Protein AF-A0A0W0TVN6-F1 (afdb_monomer_lite)

pLDDT: mean 87.97, std 14.78, range [32.94, 97.94]

Organism: NCBI:txid45065

Radius of gyration: 14.82 Å; chains: 1; bounding box: 34×34×39 Å

Foldseek 3Di:
DPPPPVCLVVLLVVLVVLLCVLCVVVVVDDDDQWDWDQDVVVRDIDIDGDPSLVVQLVVLCVVPNNPVSVVSSVVSVVCVVCVPPPDD

Structure (mmCIF, N/CA/C/O backbone):
data_AF-A0A0W0TVN6-F1
#
_entry.id   AF-A0A0W0TVN6-F1
#
loop_
_atom_site.group_PDB
_atom_site.id
_atom_site.type_symbol
_atom_site.label_atom_id
_atom_site.label_alt_id
_atom_site.label_comp_id
_atom_site.label_asym_id
_atom_site.label_entity_id
_atom_site.label_seq_id
_atom_site.pdbx_PDB_ins_code
_atom_site.Cartn_x
_atom_site.Cartn_y
_atom_site.Cartn_z
_atom_site.occupancy
_atom_site.B_iso_or_equiv
_atom_site.auth_seq_id
_atom_site.auth_comp_id
_atom_site.auth_asym_id
_atom_site.auth_atom_id
_atom_site.pdbx_PDB_model_num
ATOM 1 N N . MET A 1 1 ? -2.481 -13.488 17.612 1.00 38.03 1 MET A N 1
ATOM 2 C CA . MET A 1 1 ? -2.605 -12.307 18.488 1.00 38.03 1 MET A CA 1
ATOM 3 C C . MET A 1 1 ? -3.446 -11.288 17.750 1.00 38.03 1 MET A C 1
ATOM 5 O O . MET A 1 1 ? -3.078 -10.908 16.645 1.00 38.03 1 MET A O 1
ATOM 9 N N . GLN A 1 2 ? -4.611 -10.947 18.290 1.00 49.06 2 GLN A N 1
ATOM 10 C CA . GLN A 1 2 ? -5.449 -9.878 17.760 1.00 49.06 2 GLN A CA 1
ATOM 11 C C . GLN A 1 2 ? -4.820 -8.586 18.287 1.00 49.06 2 GLN A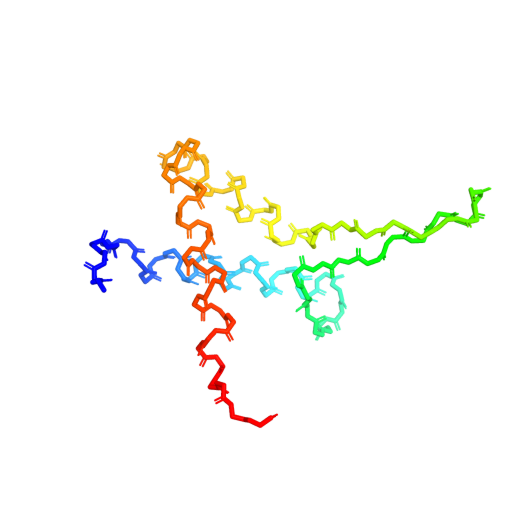 C 1
ATOM 13 O O . GLN A 1 2 ? -4.990 -8.250 19.451 1.00 49.06 2 GLN A O 1
ATOM 18 N N . TYR A 1 3 ? -3.941 -7.979 17.492 1.00 58.25 3 TYR A N 1
ATOM 19 C CA . TYR A 1 3 ? -3.452 -6.641 17.806 1.00 58.25 3 TYR A CA 1
ATOM 20 C C . TYR A 1 3 ? -4.654 -5.704 17.707 1.00 58.25 3 TYR A C 1
ATOM 22 O O . TYR A 1 3 ? -5.343 -5.737 16.684 1.00 58.25 3 TYR A O 1
ATOM 30 N N . ASP A 1 4 ? -4.916 -4.930 18.761 1.00 75.75 4 ASP A N 1
ATOM 31 C CA . ASP A 1 4 ? -5.873 -3.827 18.713 1.00 75.75 4 ASP A CA 1
ATOM 32 C C . ASP A 1 4 ? -5.408 -2.871 17.613 1.00 75.75 4 ASP A C 1
ATOM 34 O O . ASP A 1 4 ? -4.425 -2.144 17.746 1.00 75.75 4 ASP A O 1
ATOM 38 N N . TRP A 1 5 ? -6.080 -2.956 16.473 1.00 87.88 5 TRP A N 1
ATOM 39 C CA . TRP A 1 5 ? -5.936 -2.046 15.352 1.00 87.88 5 TRP A CA 1
ATOM 40 C C . TRP A 1 5 ? -7.299 -1.377 15.177 1.00 87.88 5 TRP A C 1
ATOM 42 O O . TRP A 1 5 ? -8.118 -1.836 14.379 1.00 87.88 5 TRP A O 1
ATOM 52 N N . PRO A 1 6 ? -7.605 -0.374 16.016 1.00 86.31 6 PRO A N 1
ATOM 53 C CA . PRO A 1 6 ? -8.947 0.191 16.107 1.00 86.31 6 PRO A CA 1
ATOM 54 C C . PRO A 1 6 ? -9.369 0.900 14.815 1.00 86.31 6 PRO A C 1
ATOM 56 O O . PRO A 1 6 ? -10.531 0.819 14.438 1.00 86.31 6 PRO A O 1
ATOM 59 N N . THR A 1 7 ? -8.421 1.511 14.100 1.00 93.56 7 THR A N 1
ATOM 60 C CA . THR A 1 7 ? -8.624 2.226 12.826 1.00 93.56 7 THR A CA 1
ATOM 61 C C . THR A 1 7 ? -8.575 1.314 11.599 1.00 93.56 7 THR A C 1
ATOM 63 O O . THR A 1 7 ? -8.562 1.792 10.471 1.00 93.56 7 THR A O 1
ATOM 66 N N . ARG A 1 8 ? -8.574 -0.016 11.779 1.00 91.94 8 ARG A N 1
ATOM 67 C CA . ARG A 1 8 ? -8.347 -0.990 10.697 1.00 91.94 8 ARG A CA 1
ATOM 68 C C . ARG A 1 8 ? -9.190 -0.751 9.452 1.00 91.94 8 ARG A C 1
ATOM 70 O O . ARG A 1 8 ? -8.685 -0.894 8.347 1.00 91.94 8 ARG A O 1
ATOM 77 N N . GLU A 1 9 ? -10.484 -0.517 9.616 1.00 91.88 9 GLU A N 1
ATOM 78 C CA . GLU A 1 9 ? -11.389 -0.384 8.468 1.00 91.88 9 GLU A CA 1
ATOM 79 C C . GLU A 1 9 ? -11.126 0.904 7.690 1.00 91.88 9 GLU A C 1
ATOM 81 O O . GLU A 1 9 ? -11.104 0.871 6.464 1.00 91.88 9 GLU A O 1
ATOM 86 N N . GLU A 1 10 ? -10.837 1.995 8.396 1.00 94.94 10 GLU A N 1
ATOM 87 C CA . GLU A 1 10 ? -10.460 3.280 7.805 1.00 94.94 10 GLU A CA 1
ATOM 88 C C . GLU A 1 10 ? -9.126 3.152 7.060 1.00 94.94 10 GLU A C 1
ATOM 90 O O . GLU A 1 10 ? -9.036 3.508 5.888 1.00 94.94 10 GLU A O 1
ATOM 95 N N . ASP A 1 11 ? -8.127 2.533 7.689 1.00 95.56 11 ASP A N 1
ATOM 96 C CA . ASP A 1 11 ? -6.802 2.333 7.099 1.00 95.56 11 ASP A CA 1
ATOM 97 C C . ASP A 1 11 ? -6.838 1.434 5.859 1.00 95.56 11 ASP A C 1
ATOM 99 O O . ASP A 1 11 ? -6.138 1.686 4.879 1.00 95.56 11 ASP A O 1
ATOM 103 N N . LEU A 1 12 ? -7.667 0.385 5.873 1.00 94.44 12 LEU A N 1
ATOM 104 C CA . LEU A 1 12 ? -7.872 -0.466 4.699 1.00 94.44 12 LEU A CA 1
ATOM 105 C C . LEU A 1 12 ? -8.629 0.265 3.584 1.00 94.44 12 LEU A C 1
ATOM 107 O O . LEU A 1 12 ? -8.312 0.045 2.417 1.00 94.44 12 LEU A O 1
ATOM 111 N N . CYS A 1 13 ? -9.586 1.133 3.923 1.00 94.88 13 CYS A N 1
ATOM 112 C CA . CYS A 1 13 ? -10.301 1.955 2.946 1.00 94.88 13 CYS A CA 1
ATOM 113 C C . CYS A 1 13 ? -9.347 2.933 2.252 1.00 94.88 13 CYS A C 1
ATOM 115 O O . CYS A 1 13 ? -9.282 2.964 1.026 1.00 94.88 13 CYS A O 1
ATOM 117 N N . VAL A 1 14 ? -8.530 3.654 3.024 1.00 96.06 14 VAL A N 1
ATOM 118 C CA . VAL A 1 14 ? -7.504 4.553 2.474 1.00 96.06 14 VAL A CA 1
ATOM 119 C C . VAL A 1 14 ? -6.502 3.780 1.619 1.00 96.06 14 VAL A C 1
ATOM 121 O O . VAL A 1 14 ? -6.117 4.225 0.538 1.00 96.06 14 VAL A O 1
ATOM 124 N N . ALA A 1 15 ? -6.088 2.594 2.071 1.00 94.88 15 ALA A N 1
ATOM 125 C CA . ALA A 1 15 ? -5.175 1.770 1.296 1.00 94.88 15 ALA A CA 1
ATOM 126 C C . ALA A 1 15 ? -5.768 1.339 -0.047 1.00 94.88 15 ALA A C 1
ATOM 128 O O . ALA A 1 15 ? -5.062 1.351 -1.057 1.00 94.88 15 ALA A O 1
ATOM 129 N N . GLN A 1 16 ? -7.057 0.998 -0.067 1.00 93.44 16 GLN A N 1
ATOM 130 C CA . GLN A 1 16 ? -7.779 0.674 -1.288 1.00 93.44 16 GLN A CA 1
ATOM 131 C C . GLN A 1 16 ? -7.822 1.871 -2.246 1.00 93.44 16 GLN A C 1
ATOM 133 O O . GLN A 1 16 ? -7.483 1.700 -3.414 1.00 93.44 16 GLN A O 1
ATOM 138 N N . GLU A 1 17 ? -8.146 3.072 -1.763 1.00 94.94 17 GLU A N 1
ATOM 139 C CA . GLU A 1 17 ? -8.160 4.294 -2.583 1.00 94.94 17 GLU A CA 1
ATOM 140 C C . GLU A 1 17 ? -6.786 4.559 -3.224 1.00 94.94 17 GLU A C 1
ATOM 142 O O . GLU A 1 17 ? -6.684 4.721 -4.441 1.00 94.94 17 GLU A O 1
ATOM 147 N N . ILE A 1 18 ? -5.705 4.488 -2.438 1.00 94.88 18 ILE A N 1
ATOM 148 C CA . ILE A 1 18 ? -4.329 4.666 -2.935 1.00 94.88 18 ILE A CA 1
ATOM 149 C C . ILE A 1 18 ? -3.974 3.610 -3.992 1.00 94.88 18 ILE A C 1
ATOM 151 O O . ILE A 1 18 ? -3.349 3.918 -5.012 1.00 94.88 18 ILE A O 1
ATOM 155 N N . MET A 1 19 ? -4.348 2.351 -3.758 1.00 92.81 19 MET A N 1
ATOM 156 C CA . MET A 1 19 ? -4.092 1.252 -4.691 1.00 92.81 19 MET A CA 1
ATOM 157 C C . MET A 1 19 ? -4.876 1.415 -5.997 1.00 92.81 19 MET A C 1
ATOM 159 O O . MET A 1 19 ? -4.310 1.193 -7.070 1.00 92.81 19 MET A O 1
ATOM 163 N N . GLU A 1 20 ? -6.143 1.821 -5.929 1.00 91.88 20 GLU A N 1
ATOM 164 C CA . GLU A 1 20 ? -7.002 2.062 -7.092 1.00 91.88 20 GLU A CA 1
ATOM 165 C C . GLU A 1 20 ? -6.498 3.240 -7.930 1.00 91.88 20 GLU A C 1
ATOM 167 O O . GLU A 1 20 ? -6.358 3.111 -9.151 1.00 91.88 20 GLU A O 1
ATOM 172 N N . GLU A 1 21 ? -6.134 4.355 -7.292 1.00 92.88 21 GLU A N 1
ATOM 173 C CA . GLU A 1 21 ? -5.526 5.503 -7.970 1.00 92.88 21 GLU A CA 1
ATOM 174 C C . GLU A 1 21 ? -4.207 5.118 -8.651 1.00 92.88 21 GLU A C 1
ATOM 176 O O . GLU A 1 21 ? -3.967 5.453 -9.818 1.00 92.88 21 GLU A O 1
ATOM 181 N N . TYR A 1 22 ? -3.355 4.357 -7.959 1.00 92.44 22 TYR A N 1
ATOM 182 C CA . TYR A 1 22 ? -2.091 3.894 -8.522 1.00 92.44 22 TYR A CA 1
ATOM 183 C C . TYR A 1 22 ? -2.291 2.928 -9.696 1.00 92.44 22 TYR A C 1
ATOM 185 O O . TYR A 1 22 ? -1.618 3.056 -10.724 1.00 92.44 22 TYR A O 1
ATOM 193 N N . ALA A 1 23 ? -3.231 1.988 -9.582 1.00 90.25 23 ALA A N 1
ATOM 194 C CA . ALA A 1 23 ? -3.585 1.079 -10.665 1.00 90.25 23 ALA A CA 1
ATOM 195 C C . ALA A 1 23 ? -4.125 1.851 -11.874 1.00 90.25 23 ALA A C 1
ATOM 197 O O . ALA A 1 23 ? -3.687 1.600 -12.999 1.00 90.25 23 ALA A O 1
ATOM 198 N N . PHE A 1 24 ? -4.997 2.843 -11.663 1.00 92.12 24 PHE A N 1
ATOM 199 C CA . PHE A 1 24 ? -5.512 3.707 -12.725 1.00 92.12 24 PHE A CA 1
ATOM 200 C C . PHE A 1 24 ? -4.381 4.424 -13.477 1.00 92.12 24 PHE A C 1
ATOM 202 O O . PHE A 1 24 ? -4.330 4.365 -14.708 1.00 92.12 24 PHE A O 1
ATOM 209 N N . MET A 1 25 ? -3.407 4.999 -12.761 1.00 90.38 25 MET A N 1
ATOM 210 C CA . MET A 1 25 ? -2.212 5.609 -13.370 1.00 90.38 25 MET A CA 1
ATOM 211 C C . MET A 1 25 ? -1.366 4.616 -14.186 1.00 90.38 25 MET A C 1
ATOM 213 O O . MET A 1 25 ? -0.657 5.014 -15.112 1.00 90.38 25 MET A O 1
ATOM 217 N N . LYS A 1 26 ? -1.438 3.318 -13.871 1.00 86.50 26 LYS A N 1
ATOM 218 C CA . LYS A 1 26 ? -0.776 2.224 -14.601 1.00 86.50 26 LYS A CA 1
ATOM 219 C C . LYS A 1 26 ? -1.697 1.558 -15.639 1.00 86.50 26 LYS A C 1
ATOM 221 O O . LYS A 1 26 ? -1.443 0.423 -16.038 1.00 86.50 26 LYS A O 1
ATOM 226 N N . ASN A 1 27 ? -2.731 2.261 -16.112 1.00 87.31 27 ASN A N 1
ATOM 227 C CA . ASN A 1 27 ? -3.734 1.780 -17.075 1.00 87.31 27 ASN A CA 1
ATOM 228 C C . ASN A 1 27 ? -4.591 0.603 -16.568 1.00 87.31 27 ASN A C 1
ATOM 230 O O . ASN A 1 27 ? -4.986 -0.260 -17.350 1.00 87.31 27 ASN A O 1
ATOM 234 N N . GLY A 1 28 ? -4.864 0.546 -15.265 1.00 80.75 28 GLY A N 1
ATOM 235 C CA . GLY A 1 28 ? -5.713 -0.475 -14.643 1.00 80.75 28 GLY A CA 1
ATOM 236 C C . GLY A 1 28 ? -5.102 -1.880 -14.609 1.00 80.75 28 GLY A C 1
ATOM 237 O O . GLY A 1 28 ? -5.825 -2.855 -14.420 1.00 80.75 28 GLY A O 1
ATOM 238 N N . GLY A 1 29 ? -3.791 -2.006 -14.836 1.00 79.69 29 GLY A N 1
ATOM 239 C CA . GLY A 1 29 ? -3.086 -3.283 -14.747 1.00 79.69 29 GLY A CA 1
ATOM 240 C C . GLY A 1 29 ? -2.890 -3.759 -13.300 1.00 79.69 29 GLY A C 1
ATOM 241 O O . GLY A 1 29 ? -3.016 -2.964 -12.366 1.00 79.69 29 GLY A O 1
ATOM 242 N N . PRO A 1 30 ? -2.540 -5.043 -13.098 1.00 82.19 30 PRO A N 1
ATOM 243 C CA . PRO A 1 30 ? -2.215 -5.563 -11.776 1.00 82.19 30 PRO A CA 1
ATOM 244 C C . PRO A 1 30 ? -1.025 -4.810 -11.173 1.00 82.19 30 PRO A C 1
ATOM 246 O O . PRO A 1 30 ? -0.040 -4.518 -11.858 1.00 82.19 30 PRO A O 1
ATOM 249 N N . ILE A 1 31 ? -1.111 -4.525 -9.875 1.00 89.31 31 ILE A N 1
ATOM 250 C CA . ILE A 1 31 ? -0.069 -3.834 -9.114 1.00 89.31 31 ILE A CA 1
ATOM 251 C C . ILE A 1 31 ? 0.628 -4.830 -8.183 1.00 89.31 31 ILE A C 1
ATOM 253 O O . ILE A 1 31 ? -0.014 -5.630 -7.510 1.00 89.31 31 ILE A O 1
ATOM 257 N N . GLY A 1 32 ? 1.961 -4.820 -8.176 1.00 90.62 32 GLY A N 1
ATOM 258 C CA . GLY A 1 32 ? 2.777 -5.669 -7.302 1.00 90.62 32 GLY A CA 1
ATOM 259 C C . GLY A 1 32 ? 3.346 -4.894 -6.115 1.00 90.62 32 GLY A C 1
ATOM 260 O O . GLY A 1 32 ? 3.290 -3.669 -6.092 1.00 90.62 32 GLY A O 1
ATOM 261 N N . LEU A 1 33 ? 3.951 -5.595 -5.149 1.00 92.75 33 LEU A N 1
ATOM 262 C CA . LEU A 1 33 ? 4.695 -4.967 -4.038 1.00 92.75 33 LEU A CA 1
ATOM 263 C C . LEU A 1 33 ? 5.990 -4.292 -4.501 1.00 92.75 33 LEU A C 1
ATOM 265 O O . LEU A 1 33 ? 6.463 -3.335 -3.890 1.00 92.75 33 LEU A O 1
ATOM 269 N N . PHE A 1 34 ? 6.566 -4.815 -5.579 1.00 93.25 34 PHE A N 1
ATOM 270 C CA . PHE 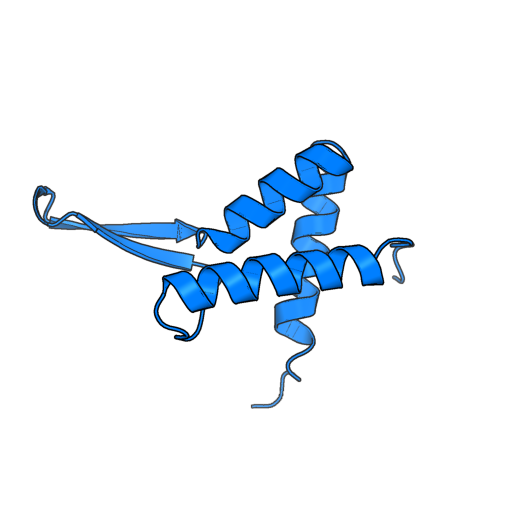A 1 34 ? 7.797 -4.331 -6.177 1.00 93.25 34 PHE A CA 1
ATOM 271 C C . PHE A 1 34 ? 7.558 -4.000 -7.646 1.00 93.25 34 PHE A C 1
ATOM 273 O O . PHE A 1 34 ? 6.741 -4.640 -8.310 1.00 93.25 34 PHE A O 1
ATOM 280 N N . GLU A 1 35 ? 8.312 -3.038 -8.163 1.00 92.19 35 GLU A N 1
ATOM 281 C CA . GLU A 1 35 ? 8.370 -2.733 -9.587 1.00 92.19 35 GLU A CA 1
ATOM 282 C C . GLU A 1 35 ? 9.813 -2.786 -10.098 1.00 92.19 35 GLU A C 1
ATOM 284 O O . GLU A 1 35 ? 10.765 -2.426 -9.397 1.00 92.19 35 GLU A O 1
ATOM 289 N N . ALA A 1 36 ? 9.964 -3.251 -11.338 1.00 92.00 36 ALA A N 1
ATOM 290 C CA . ALA A 1 36 ? 11.224 -3.199 -12.058 1.00 92.00 36 ALA A CA 1
ATOM 291 C C . ALA A 1 36 ? 11.337 -1.856 -12.787 1.00 92.00 36 ALA A C 1
ATOM 293 O O . ALA A 1 36 ? 10.478 -1.495 -13.593 1.00 92.00 36 ALA A O 1
ATOM 294 N N . VAL A 1 37 ? 12.421 -1.136 -12.529 1.00 90.38 37 VAL A N 1
ATOM 295 C CA . VAL A 1 37 ? 12.791 0.094 -13.224 1.00 90.38 37 VAL A CA 1
ATOM 296 C C . VAL A 1 37 ? 13.948 -0.227 -14.151 1.00 90.38 37 VAL A C 1
ATOM 298 O O . VAL A 1 37 ? 15.023 -0.636 -13.715 1.00 90.38 37 VAL A O 1
ATOM 301 N N . ILE A 1 38 ? 13.710 -0.058 -15.446 1.00 92.00 38 ILE A N 1
ATOM 302 C CA . ILE A 1 38 ? 14.734 -0.241 -16.468 1.00 92.00 38 ILE A CA 1
ATOM 303 C C . ILE A 1 38 ? 15.476 1.084 -16.614 1.00 92.00 38 ILE A C 1
ATOM 305 O O . ILE A 1 38 ? 14.852 2.118 -16.849 1.00 92.00 38 ILE A O 1
ATOM 309 N N . GLU A 1 39 ? 16.801 1.041 -16.522 1.00 93.38 39 GLU A N 1
ATOM 310 C CA . GLU A 1 39 ? 17.686 2.178 -16.776 1.00 93.38 39 GLU A CA 1
ATOM 311 C C . GLU A 1 39 ? 18.493 1.898 -18.054 1.00 93.38 39 GLU A C 1
ATOM 313 O O . GLU A 1 39 ? 19.596 1.344 -17.998 1.00 93.38 39 GLU A O 1
ATOM 318 N N . PRO A 1 40 ? 17.975 2.259 -19.247 1.00 89.38 40 PRO A N 1
ATOM 319 C CA . PRO A 1 40 ? 18.565 1.828 -20.516 1.00 89.38 40 PRO A CA 1
ATOM 320 C C . PRO A 1 40 ? 19.997 2.329 -20.713 1.00 89.38 40 PRO A C 1
ATOM 322 O O . PRO A 1 40 ? 20.834 1.621 -21.266 1.00 89.38 40 PRO A O 1
ATOM 325 N N . MET A 1 41 ? 20.284 3.541 -20.228 1.00 92.81 41 MET A N 1
ATOM 326 C CA . MET A 1 41 ? 21.605 4.164 -20.339 1.00 92.81 41 MET A CA 1
ATOM 327 C C . MET A 1 41 ? 22.662 3.429 -19.510 1.00 92.81 41 MET A C 1
ATOM 329 O O . MET A 1 41 ? 23.801 3.296 -19.949 1.00 92.81 41 MET A O 1
ATOM 333 N N . ALA A 1 42 ? 22.274 2.906 -18.346 1.00 92.25 42 ALA A N 1
ATOM 334 C CA . ALA A 1 42 ? 23.144 2.130 -17.469 1.00 92.25 42 ALA A CA 1
ATOM 335 C C . ALA A 1 42 ? 23.126 0.622 -17.788 1.00 92.25 42 ALA A C 1
ATOM 337 O O . ALA A 1 42 ? 23.928 -0.129 -17.238 1.00 92.25 42 ALA A O 1
ATOM 338 N N . ARG A 1 43 ? 22.242 0.175 -18.697 1.00 92.38 43 ARG A N 1
ATOM 339 C CA . ARG A 1 43 ? 21.980 -1.245 -19.005 1.00 92.38 43 ARG A CA 1
ATOM 340 C C . ARG A 1 43 ? 21.668 -2.069 -17.748 1.00 92.38 43 ARG A C 1
ATOM 342 O O . ARG A 1 43 ? 22.046 -3.236 -17.660 1.00 92.38 43 ARG A O 1
ATOM 349 N N . SER A 1 44 ? 20.976 -1.461 -16.791 1.00 93.75 44 SER A N 1
ATOM 350 C CA . SER A 1 44 ? 20.608 -2.058 -15.508 1.00 93.75 44 SER A CA 1
ATOM 351 C C . SER A 1 44 ? 19.092 -2.185 -15.368 1.00 93.75 44 SER A C 1
ATOM 353 O O . SER A 1 44 ? 18.305 -1.476 -16.005 1.00 93.75 44 SER A O 1
ATOM 355 N N . VAL A 1 45 ? 18.691 -3.119 -14.507 1.00 94.44 45 VAL A N 1
ATOM 356 C CA . VAL A 1 45 ? 17.326 -3.252 -14.002 1.00 94.44 45 VAL A CA 1
ATOM 357 C C . VAL A 1 45 ? 17.403 -3.144 -12.489 1.00 94.44 45 VAL A C 1
ATOM 359 O O . VAL A 1 45 ? 18.087 -3.942 -11.850 1.00 94.44 45 VAL A O 1
ATOM 362 N N . ASN A 1 46 ? 16.699 -2.168 -11.931 1.00 93.81 46 ASN A N 1
ATOM 363 C CA . ASN A 1 46 ? 16.582 -1.980 -10.493 1.00 93.81 46 ASN A CA 1
ATOM 364 C C . ASN A 1 46 ? 15.212 -2.462 -10.032 1.00 93.81 46 ASN A C 1
ATOM 366 O O . ASN A 1 46 ? 14.199 -2.159 -10.656 1.00 93.81 46 ASN A O 1
ATOM 370 N N . ILE A 1 47 ? 15.176 -3.202 -8.931 1.00 94.12 47 ILE A N 1
ATOM 371 C CA . ILE A 1 47 ? 13.928 -3.587 -8.275 1.00 94.12 47 ILE A CA 1
ATOM 372 C C . ILE A 1 47 ? 13.743 -2.648 -7.092 1.00 94.12 47 ILE A C 1
ATOM 374 O O . ILE A 1 47 ? 14.642 -2.514 -6.261 1.00 94.12 47 ILE A O 1
ATOM 378 N N . ARG A 1 48 ? 12.585 -2.000 -7.014 1.00 93.81 48 ARG A N 1
ATOM 379 C CA . ARG A 1 48 ? 12.221 -1.124 -5.895 1.00 93.81 48 ARG A CA 1
ATOM 380 C C . ARG A 1 48 ? 10.808 -1.416 -5.421 1.00 93.81 48 ARG A C 1
ATOM 382 O O . ARG A 1 48 ? 10.058 -2.101 -6.112 1.00 93.81 48 ARG A O 1
ATOM 389 N N . LEU A 1 49 ? 10.452 -0.894 -4.250 1.00 93.69 49 LEU A N 1
ATOM 390 C CA . LEU A 1 49 ? 9.063 -0.895 -3.798 1.00 93.69 49 LEU A CA 1
ATOM 391 C C . LEU A 1 49 ? 8.188 -0.191 -4.837 1.00 93.69 49 LEU A C 1
ATOM 393 O O . LEU A 1 49 ? 8.583 0.831 -5.403 1.00 93.69 49 LEU A O 1
ATOM 397 N N . ALA A 1 50 ? 7.020 -0.764 -5.108 1.00 93.62 50 ALA A N 1
ATOM 398 C CA . ALA A 1 50 ? 6.044 -0.121 -5.969 1.00 93.62 50 ALA A CA 1
ATOM 399 C C . ALA A 1 50 ? 5.584 1.198 -5.339 1.00 93.62 50 ALA A C 1
ATOM 401 O O . ALA A 1 50 ? 5.497 1.315 -4.118 1.00 93.62 50 ALA A O 1
ATOM 402 N N . GLY A 1 51 ? 5.265 2.187 -6.176 1.00 94.12 51 GLY A N 1
ATOM 403 C CA . GLY A 1 51 ? 4.964 3.539 -5.695 1.00 94.12 51 GLY A CA 1
ATOM 404 C C . GLY A 1 51 ? 3.814 3.592 -4.685 1.00 94.12 51 GLY A C 1
ATOM 405 O O . GLY A 1 51 ? 3.908 4.333 -3.716 1.00 94.12 51 GLY A O 1
ATOM 406 N N . TRP A 1 52 ? 2.782 2.756 -4.841 1.00 94.56 52 TRP A N 1
ATOM 407 C CA . TRP A 1 52 ? 1.691 2.671 -3.863 1.00 94.56 52 TRP A CA 1
ATOM 408 C C . TRP A 1 52 ? 2.168 2.205 -2.479 1.00 94.56 52 TRP A C 1
ATOM 410 O O . TRP A 1 52 ? 1.667 2.692 -1.475 1.00 94.56 52 TRP A O 1
ATOM 420 N N . VAL A 1 53 ? 3.171 1.321 -2.403 1.00 95.75 53 VAL A N 1
ATOM 421 C CA . VAL A 1 53 ? 3.738 0.859 -1.125 1.00 95.75 53 VAL A CA 1
ATOM 422 C C . VAL A 1 53 ? 4.462 2.001 -0.417 1.00 95.75 53 VAL A C 1
ATOM 424 O O . VAL A 1 53 ? 4.309 2.169 0.791 1.00 95.75 53 VAL A O 1
ATOM 427 N N . SER A 1 54 ? 5.223 2.803 -1.166 1.00 96.00 54 SER A N 1
ATOM 428 C CA . SER A 1 54 ? 5.870 4.003 -0.630 1.00 96.00 54 SER A CA 1
ATOM 429 C C . SER A 1 54 ? 4.846 5.034 -0.154 1.00 96.00 54 SER A C 1
ATOM 431 O O . SER A 1 54 ? 4.991 5.556 0.944 1.00 96.00 54 SER A O 1
ATOM 433 N N . LEU A 1 55 ? 3.775 5.257 -0.923 1.00 96.62 55 LEU A N 1
ATOM 434 C CA . LEU A 1 55 ? 2.699 6.176 -0.542 1.00 96.62 55 LEU A CA 1
ATOM 435 C C . LEU A 1 55 ? 1.975 5.734 0.734 1.00 96.62 55 LEU A C 1
ATOM 437 O O . LEU A 1 55 ? 1.684 6.576 1.576 1.00 96.62 55 LEU A O 1
ATOM 441 N N . LEU A 1 56 ? 1.725 4.432 0.918 1.00 96.62 56 LEU A N 1
ATOM 442 C CA . LEU A 1 56 ? 1.159 3.931 2.175 1.00 96.62 56 LEU A CA 1
ATOM 443 C C . LEU A 1 56 ? 2.089 4.173 3.359 1.00 96.62 56 LEU A C 1
ATOM 445 O O . LEU A 1 56 ? 1.624 4.618 4.404 1.00 96.62 56 LEU A O 1
ATOM 449 N N . ALA A 1 57 ? 3.384 3.892 3.193 1.00 96.75 57 ALA A N 1
ATOM 450 C CA . ALA A 1 57 ? 4.365 4.114 4.247 1.00 96.75 57 ALA A CA 1
ATOM 451 C C . ALA A 1 57 ? 4.398 5.589 4.667 1.00 96.75 57 ALA A C 1
ATOM 453 O O . ALA A 1 57 ? 4.266 5.887 5.850 1.00 96.75 57 ALA A O 1
ATOM 454 N N . GLU A 1 58 ? 4.478 6.503 3.697 1.00 97.69 58 GLU A N 1
ATOM 455 C CA . GLU A 1 58 ? 4.456 7.949 3.940 1.00 97.69 58 GLU A CA 1
ATOM 456 C C . GLU A 1 58 ? 3.140 8.402 4.588 1.00 97.69 58 GLU A C 1
ATOM 458 O O . GLU A 1 58 ? 3.152 9.176 5.549 1.00 97.69 58 GLU A O 1
ATOM 463 N N . TYR A 1 59 ? 2.000 7.899 4.103 1.00 97.69 59 TYR A N 1
ATOM 464 C CA . TYR A 1 59 ? 0.689 8.229 4.651 1.00 97.69 59 TYR 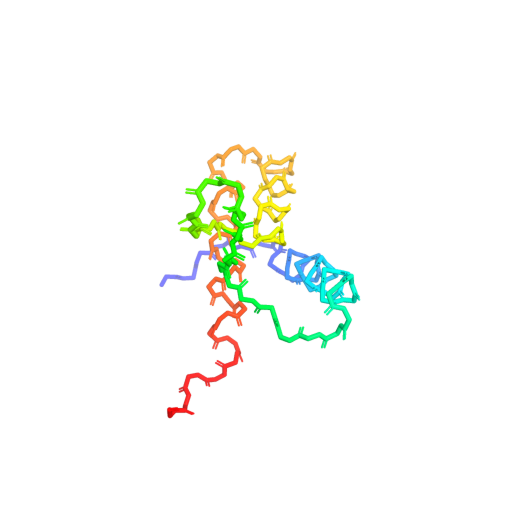A CA 1
ATOM 465 C C . TYR A 1 59 ? 0.580 7.800 6.117 1.00 97.69 59 TYR A C 1
ATOM 467 O O . TYR A 1 59 ? 0.328 8.640 6.983 1.00 97.69 59 TYR A O 1
ATOM 475 N N . PHE A 1 60 ? 0.821 6.527 6.427 1.00 97.44 60 PHE A N 1
ATOM 476 C CA . PHE A 1 60 ? 0.663 6.019 7.788 1.00 97.44 60 PHE A CA 1
ATOM 477 C C . PHE A 1 60 ? 1.731 6.552 8.742 1.00 97.44 60 PHE A C 1
ATOM 479 O O . PHE A 1 60 ? 1.425 6.785 9.910 1.00 97.44 60 PHE A O 1
ATOM 486 N N . GLU A 1 61 ? 2.949 6.818 8.267 1.00 97.88 61 GLU A N 1
ATOM 487 C CA . GLU A 1 61 ? 3.957 7.545 9.044 1.00 97.88 61 GLU A CA 1
ATOM 488 C C . GLU A 1 61 ? 3.480 8.962 9.389 1.00 97.88 61 GLU A C 1
ATOM 490 O O . GLU A 1 61 ? 3.625 9.393 10.533 1.00 97.88 61 GLU A O 1
ATOM 495 N N . SER A 1 62 ? 2.846 9.674 8.451 1.00 97.94 62 SER A N 1
ATOM 496 C CA . SER A 1 62 ? 2.302 11.014 8.716 1.00 97.94 62 SER A CA 1
ATOM 497 C C . SER A 1 62 ? 1.145 11.012 9.724 1.00 97.94 62 SER A C 1
ATOM 499 O O . SER A 1 62 ? 0.999 11.972 10.480 1.00 97.94 62 SER A O 1
ATOM 501 N N . GLN A 1 63 ? 0.334 9.948 9.743 1.00 97.12 63 GLN A N 1
ATOM 502 C CA . GLN A 1 63 ? -0.834 9.837 10.623 1.00 97.12 63 GLN A CA 1
ATOM 503 C C . GLN A 1 63 ? -0.478 9.329 12.020 1.00 97.12 63 GLN A C 1
ATOM 505 O O . GLN A 1 63 ? -1.004 9.828 13.015 1.00 97.12 63 GLN A O 1
ATOM 510 N N . TYR A 1 64 ? 0.415 8.343 12.105 1.00 96.31 64 TYR A N 1
ATOM 511 C CA . TYR A 1 64 ? 0.671 7.594 13.336 1.00 96.31 64 TYR A CA 1
ATOM 512 C C . TYR A 1 64 ? 2.093 7.777 13.885 1.00 96.31 64 TYR A C 1
ATOM 514 O O . TYR A 1 64 ? 2.390 7.330 14.993 1.00 96.31 64 TYR A O 1
ATOM 522 N N . GLY A 1 65 ? 2.970 8.471 13.155 1.00 97.12 65 GLY A N 1
ATOM 523 C CA . GLY A 1 65 ? 4.400 8.560 13.443 1.00 97.12 65 GLY A CA 1
ATOM 524 C C . GLY A 1 65 ? 5.178 7.362 12.891 1.00 97.12 65 GLY A C 1
ATOM 525 O O . GLY A 1 65 ? 4.596 6.384 12.437 1.00 97.12 65 GLY A O 1
ATOM 526 N N . VAL A 1 66 ? 6.511 7.434 12.942 1.00 95.62 66 VAL A N 1
ATOM 527 C CA . VAL A 1 66 ? 7.417 6.480 12.268 1.00 95.62 66 VAL A CA 1
ATOM 528 C C . VAL A 1 66 ? 7.158 5.022 12.659 1.00 95.62 66 VAL A C 1
ATOM 530 O O . VAL A 1 66 ? 6.855 4.197 11.802 1.00 95.62 66 VAL A O 1
ATOM 533 N N . GLU A 1 67 ? 7.251 4.690 13.951 1.00 95.88 67 GLU A N 1
ATOM 534 C CA . GLU A 1 67 ? 7.176 3.292 14.404 1.00 95.88 67 GLU A CA 1
ATOM 535 C C . GLU A 1 67 ? 5.786 2.680 14.185 1.00 95.88 67 GLU A C 1
ATOM 537 O O . GLU A 1 67 ? 5.650 1.561 13.682 1.00 95.88 67 GLU A O 1
ATOM 542 N N . GLU A 1 68 ? 4.741 3.420 14.554 1.00 95.00 68 GLU A N 1
ATOM 543 C CA . GLU A 1 68 ? 3.368 2.939 14.451 1.00 95.00 68 GLU A CA 1
ATOM 544 C C . GLU A 1 68 ? 2.886 2.943 12.999 1.00 95.00 68 GLU A C 1
ATOM 546 O O . GLU A 1 68 ? 2.260 1.984 12.555 1.00 95.00 68 GLU A O 1
ATOM 551 N N . GLY A 1 69 ? 3.257 3.957 12.219 1.00 96.50 69 GLY A N 1
ATOM 552 C CA . GLY A 1 69 ? 2.985 4.025 10.788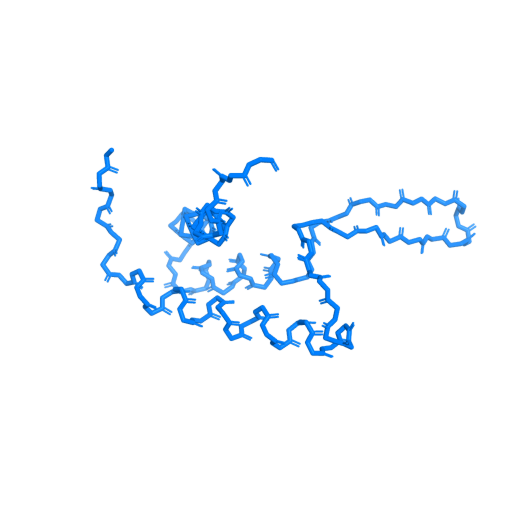 1.00 96.50 69 GLY A CA 1
ATOM 553 C C . GLY A 1 69 ? 3.619 2.868 10.024 1.00 96.50 69 GLY A C 1
ATOM 554 O O . GLY A 1 69 ? 2.950 2.226 9.212 1.00 96.50 69 GLY A O 1
ATOM 555 N N . GLU A 1 70 ? 4.867 2.508 10.339 1.00 95.56 70 GLU A N 1
ATOM 556 C CA . GLU A 1 70 ? 5.520 1.320 9.776 1.00 95.56 70 GLU A CA 1
ATOM 557 C C . GLU A 1 70 ? 4.765 0.033 10.152 1.00 95.56 70 GLU A C 1
ATOM 559 O O . GLU A 1 70 ? 4.551 -0.850 9.307 1.00 95.56 70 GLU A O 1
ATOM 564 N N . ARG A 1 71 ? 4.315 -0.078 11.409 1.00 95.62 71 ARG A N 1
ATOM 565 C CA . ARG A 1 71 ? 3.517 -1.216 11.885 1.00 95.62 71 ARG A CA 1
ATOM 566 C C . ARG A 1 71 ? 2.196 -1.329 11.125 1.00 95.62 71 ARG A C 1
ATOM 568 O O . ARG A 1 71 ? 1.888 -2.420 10.635 1.00 95.62 71 ARG A O 1
ATOM 575 N N . ILE A 1 72 ? 1.437 -0.239 11.012 1.00 95.62 72 ILE A N 1
ATOM 576 C CA . ILE A 1 72 ? 0.155 -0.200 10.296 1.00 95.62 72 ILE A CA 1
ATOM 577 C C . ILE A 1 72 ? 0.363 -0.501 8.812 1.00 95.62 72 ILE A C 1
ATOM 579 O O . ILE A 1 72 ? -0.311 -1.382 8.281 1.00 95.62 72 ILE A O 1
ATOM 583 N N . THR A 1 73 ? 1.371 0.096 8.172 1.00 95.88 73 THR A N 1
ATOM 584 C CA . THR A 1 73 ? 1.722 -0.175 6.767 1.00 95.88 73 THR A CA 1
ATOM 585 C C . THR A 1 73 ? 1.916 -1.670 6.516 1.00 95.88 73 THR A C 1
ATOM 587 O O . THR A 1 73 ? 1.326 -2.244 5.598 1.00 95.88 73 THR A O 1
ATOM 590 N N . ARG A 1 74 ? 2.695 -2.351 7.367 1.00 94.44 74 ARG A N 1
ATOM 591 C CA . ARG A 1 74 ? 2.910 -3.804 7.257 1.00 94.44 74 ARG A CA 1
ATOM 592 C C . ARG A 1 74 ? 1.624 -4.596 7.462 1.00 94.44 74 ARG A C 1
ATOM 594 O O . ARG A 1 74 ? 1.419 -5.597 6.772 1.00 94.44 74 ARG A O 1
ATOM 601 N N . GLN A 1 75 ? 0.77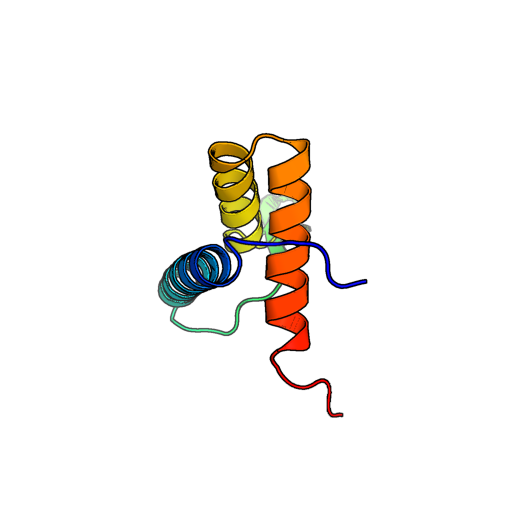4 -4.185 8.400 1.00 94.19 75 GLN A N 1
ATOM 602 C CA . GLN A 1 75 ? -0.500 -4.855 8.663 1.00 94.19 75 GLN A CA 1
ATOM 603 C C . GLN A 1 75 ? -1.478 -4.707 7.498 1.00 94.19 75 GLN A C 1
ATOM 605 O O . GLN A 1 75 ? -2.065 -5.712 7.095 1.00 94.19 75 GLN A O 1
ATOM 610 N N . VAL A 1 76 ? -1.596 -3.508 6.926 1.00 94.38 76 VAL A N 1
ATOM 611 C CA . VAL A 1 76 ? -2.372 -3.224 5.711 1.00 94.38 76 VAL A CA 1
ATOM 612 C C . VAL A 1 76 ? -1.888 -4.096 4.564 1.00 94.38 76 VAL A C 1
ATOM 614 O O . VAL A 1 76 ? -2.665 -4.889 4.043 1.00 94.38 76 VAL A O 1
ATOM 617 N N . ILE A 1 77 ? -0.595 -4.047 4.235 1.00 93.06 77 ILE A N 1
ATOM 618 C CA . ILE A 1 77 ? -0.026 -4.837 3.134 1.00 93.06 77 ILE A CA 1
ATOM 619 C C . ILE A 1 77 ? -0.272 -6.332 3.352 1.00 93.06 77 ILE A C 1
ATOM 621 O O . ILE A 1 77 ? -0.744 -7.022 2.453 1.00 93.06 77 ILE A O 1
ATOM 625 N N . THR A 1 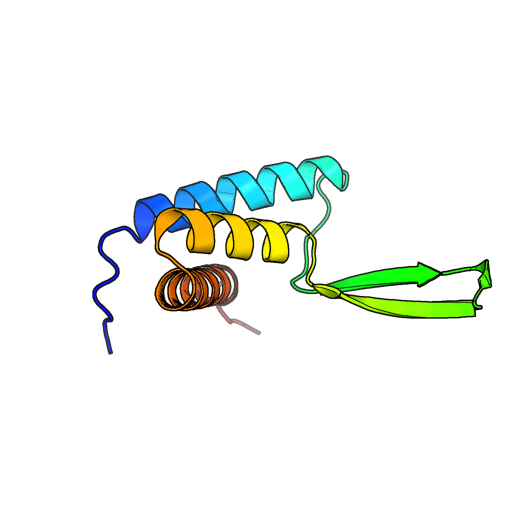78 ? -0.006 -6.838 4.560 1.00 91.75 78 THR A N 1
ATOM 626 C CA . THR A 1 78 ? -0.259 -8.248 4.894 1.00 91.75 78 THR A CA 1
ATOM 627 C C . THR A 1 78 ? -1.727 -8.602 4.687 1.00 91.75 78 THR A C 1
ATOM 629 O O . THR A 1 78 ? -2.034 -9.661 4.147 1.00 91.75 78 THR A O 1
ATOM 632 N N . ARG A 1 79 ? -2.653 -7.726 5.088 1.00 89.56 79 ARG A N 1
ATOM 633 C CA . ARG A 1 79 ? -4.081 -7.939 4.862 1.00 89.56 79 ARG A CA 1
ATOM 634 C C . ARG A 1 79 ? -4.412 -7.933 3.380 1.00 89.56 79 ARG A C 1
ATOM 636 O O . ARG A 1 79 ? -5.058 -8.881 2.959 1.00 89.56 79 ARG A O 1
ATOM 643 N N . CYS A 1 80 ? -3.956 -6.969 2.592 1.00 84.81 80 CYS A N 1
ATOM 644 C CA . CYS A 1 80 ? -4.193 -6.951 1.146 1.00 84.81 80 CYS A CA 1
ATOM 645 C C . CYS A 1 80 ? -3.721 -8.253 0.473 1.00 84.81 80 CYS A C 1
ATOM 647 O O . CYS A 1 80 ? -4.445 -8.813 -0.339 1.00 84.81 80 CYS A O 1
ATOM 649 N N . LEU A 1 81 ? -2.565 -8.791 0.879 1.00 84.06 81 LEU A N 1
ATOM 650 C CA . LEU A 1 81 ? -2.013 -10.035 0.324 1.00 84.06 81 LEU A CA 1
ATOM 651 C C . LEU A 1 81 ? -2.737 -11.310 0.780 1.00 84.06 81 LEU A C 1
ATOM 653 O O . LEU A 1 81 ? -2.746 -12.296 0.054 1.00 84.06 81 LEU A O 1
ATOM 657 N N . VAL A 1 82 ? -3.283 -11.327 2.000 1.00 83.62 82 VAL A N 1
ATOM 658 C CA . VAL A 1 82 ? -3.898 -12.526 2.608 1.00 83.62 82 VAL A CA 1
ATOM 659 C C . VAL A 1 82 ? -5.427 -12.537 2.458 1.00 83.62 82 VAL A C 1
ATOM 661 O O . VAL A 1 82 ? -6.059 -13.581 2.618 1.00 83.62 82 VAL A O 1
ATOM 664 N N . SER A 1 83 ? -6.042 -11.383 2.177 1.00 68.75 83 SER A N 1
ATOM 665 C CA . SER A 1 83 ? -7.499 -11.247 2.006 1.00 68.75 83 SER A CA 1
ATOM 666 C C . SER A 1 83 ? -7.966 -11.738 0.636 1.00 68.75 83 SER A C 1
ATOM 668 O O . SER A 1 83 ? -9.102 -12.194 0.515 1.00 68.75 83 SER A O 1
ATOM 670 N N . GLU A 1 84 ? -7.079 -11.749 -0.363 1.00 55.16 84 GLU A N 1
ATOM 671 C CA . GLU A 1 84 ? -7.183 -12.694 -1.471 1.00 55.16 84 GLU A CA 1
ATOM 672 C C . GLU A 1 84 ? -6.792 -14.063 -0.922 1.00 55.16 84 GLU A C 1
ATOM 674 O O . GLU A 1 84 ? -5.641 -14.321 -0.580 1.00 55.16 84 GLU A O 1
ATOM 679 N N . SER A 1 85 ? -7.795 -14.912 -0.730 1.00 41.50 85 SER A N 1
ATOM 680 C CA . SER A 1 85 ? -7.663 -16.249 -0.166 1.00 41.50 85 SER A CA 1
ATOM 681 C C . SER A 1 85 ? -6.418 -16.944 -0.713 1.00 41.50 85 SER A C 1
ATOM 683 O O . SER A 1 85 ? -6.333 -17.196 -1.911 1.00 41.50 85 SER A O 1
ATOM 685 N N . THR A 1 86 ? -5.455 -17.274 0.151 1.00 48.12 86 THR A N 1
ATOM 686 C CA . THR A 1 86 ? -4.355 -18.163 -0.226 1.00 48.12 86 THR A CA 1
ATOM 687 C C . THR A 1 86 ? -4.953 -19.516 -0.602 1.00 48.12 86 THR A C 1
ATOM 689 O O . THR A 1 86 ? -5.185 -20.349 0.272 1.00 48.12 86 THR A O 1
ATOM 692 N N . VAL A 1 87 ? -5.257 -19.730 -1.881 1.00 32.94 87 VAL A N 1
ATOM 693 C CA . VAL A 1 87 ? -5.685 -21.024 -2.412 1.00 32.94 87 VAL A CA 1
ATOM 694 C C . VAL A 1 87 ? -5.113 -21.220 -3.823 1.00 32.94 87 VAL A C 1
ATOM 696 O O . VAL A 1 87 ? -5.681 -20.752 -4.805 1.00 32.94 87 VAL A O 1
ATOM 699 N N . HIS A 1 88 ? -4.029 -22.010 -3.828 1.00 34.00 88 HIS A N 1
ATOM 700 C CA . HIS A 1 88 ? -3.325 -22.722 -4.910 1.00 34.00 88 HIS A CA 1
ATOM 701 C C . HIS A 1 88 ? -2.164 -22.030 -5.628 1.00 34.00 88 HIS A C 1
ATOM 703 O O . HIS A 1 88 ? -2.389 -21.144 -6.474 1.00 34.00 88 HIS A O 1
#

Sequence (88 aa):
MQYDWPTREEDLCVAQEIMEEYAFMKNGGPIGLFEAVIEPMARSVNIRLAGWVSLLAEYFESQYGVEEGERITRQVITRCLVSESTVH

Secondary structure (DSSP, 8-state):
-----TTHHHHHHHHHHHHHHHHHHTTT----SEEEEEETTTTEEEEEE-HHHHHHHHHHHHHH-HHHHHHHHHHHHHHHHHHS----